Protein AF-A0A9E1MN06-F1 (afdb_monomer)

Sequence (114 aa):
MPFDDEDLKDGFPAILNQILAEALGYENQFRRLEKMPLLKIEEIPLYESADDDSEIPFHEILCRAALPLGVKAGLLEENVNKGAEAALAYNKYVTALAEITPAVFEELSAGGAE

Mean predicted aligned error: 9.26 Å

Foldseek 3Di:
DPPPVVVLFQCLLVQLLVVLQVLLVLQQLVCVVVVHDRDDSVNADRDRGPPDPDDGPGDPQLVPQQSVLSSVLSSQCVVPVRPVVSVVSVVSNVVSSVVPRDPPPPPPPPPDDD

pLDDT: mean 77.51, std 13.47, range [41.09, 89.75]

Secondary structure (DSSP, 8-state):
----HHHHHHHHHHHHHHHHHHHHHHHHHHHHHTTPPPPPGGGS----STT--PPP-S-HHIIIIIHHHHHHHHHHHSSTT-HHHHHHHHHHHHHHHHHHS-------------

Solvent-accessible surface area (backbone atoms only — not comparable to full-atom values): 6760 Å² total; per-residue (Å²): 127,84,80,51,72,63,61,58,47,66,48,41,17,61,40,44,46,50,48,51,62,66,44,40,67,48,45,35,33,50,25,56,76,71,72,44,83,70,75,51,76,88,73,52,83,80,50,88,43,76,84,60,83,73,81,73,96,58,54,67,66,50,60,67,64,17,47,60,31,36,41,51,11,49,65,27,49,77,35,85,90,32,52,71,58,12,52,53,30,36,52,48,16,55,47,40,44,61,70,71,37,61,87,68,72,76,76,71,75,78,84,72,87,129

Structure (mmCIF, N/CA/C/O backbone):
data_AF-A0A9E1MN06-F1
#
_entry.id   AF-A0A9E1MN06-F1
#
loop_
_atom_site.group_PDB
_atom_site.id
_atom_site.type_symbol
_atom_site.label_atom_id
_atom_site.label_alt_id
_atom_site.label_comp_id
_atom_site.label_asym_id
_atom_site.label_entity_id
_atom_site.label_seq_id
_atom_site.pdbx_PDB_ins_code
_atom_site.Cartn_x
_atom_site.Cartn_y
_atom_site.Cartn_z
_atom_site.occupancy
_atom_site.B_iso_or_equiv
_atom_site.auth_seq_id
_atom_site.auth_comp_id
_atom_site.auth_asym_id
_atom_site.auth_atom_id
_atom_site.pdbx_PDB_model_num
ATOM 1 N N . MET A 1 1 ? 13.355 -4.044 -28.660 1.00 43.06 1 MET A N 1
ATOM 2 C CA . MET A 1 1 ? 13.537 -5.211 -27.778 1.00 43.06 1 MET A CA 1
ATOM 3 C C . MET A 1 1 ? 12.172 -5.521 -27.201 1.00 43.06 1 MET A C 1
ATOM 5 O O . MET A 1 1 ? 11.515 -4.554 -26.817 1.00 43.06 1 MET A O 1
ATOM 9 N N . PRO A 1 2 ? 11.693 -6.774 -27.235 1.00 45.53 2 PRO A N 1
ATOM 10 C CA . PRO A 1 2 ? 10.566 -7.133 -26.389 1.00 45.53 2 PRO A CA 1
ATOM 11 C C . PRO A 1 2 ? 11.070 -6.961 -24.953 1.00 45.53 2 PRO A C 1
ATOM 13 O O . PRO A 1 2 ? 12.080 -7.549 -24.588 1.00 45.53 2 PRO A O 1
ATOM 16 N N . PHE A 1 3 ? 10.482 -6.030 -24.210 1.00 45.78 3 PHE A N 1
ATOM 17 C CA . PHE A 1 3 ? 10.590 -6.070 -22.757 1.00 45.78 3 PHE A CA 1
ATOM 18 C C . PHE A 1 3 ? 9.796 -7.313 -22.389 1.00 45.78 3 PHE A C 1
ATOM 20 O O . PHE A 1 3 ? 8.584 -7.332 -22.607 1.00 45.78 3 PHE A O 1
ATOM 27 N N . ASP A 1 4 ? 10.513 -8.383 -22.072 1.00 52.94 4 ASP A N 1
ATOM 28 C CA . ASP A 1 4 ? 9.920 -9.689 -21.859 1.00 52.94 4 ASP A CA 1
ATOM 29 C C . ASP A 1 4 ? 9.014 -9.585 -20.629 1.00 52.94 4 ASP A C 1
ATOM 31 O O . ASP A 1 4 ? 9.397 -9.000 -19.615 1.00 52.94 4 ASP A O 1
ATOM 35 N N . ASP A 1 5 ? 7.787 -10.095 -20.727 1.00 55.47 5 ASP A N 1
ATOM 36 C CA . ASP A 1 5 ? 6.844 -10.160 -19.604 1.00 55.47 5 ASP A CA 1
ATOM 37 C C . ASP A 1 5 ? 7.472 -10.843 -18.365 1.00 55.47 5 ASP A C 1
ATOM 39 O O . ASP A 1 5 ? 6.977 -10.661 -17.255 1.00 55.47 5 ASP A O 1
ATOM 43 N N . GLU A 1 6 ? 8.562 -11.605 -18.534 1.00 55.06 6 GLU A N 1
ATOM 44 C CA . GLU A 1 6 ? 9.383 -12.163 -17.453 1.00 55.06 6 GLU A CA 1
ATOM 45 C C . GLU A 1 6 ? 10.076 -11.100 -16.579 1.00 55.06 6 GLU A C 1
ATOM 47 O O . GLU A 1 6 ? 9.980 -11.203 -15.360 1.00 55.06 6 GLU A O 1
ATOM 52 N N . ASP A 1 7 ? 10.674 -10.040 -17.140 1.00 59.59 7 ASP A N 1
ATOM 53 C CA . ASP A 1 7 ? 11.307 -8.971 -16.337 1.00 59.59 7 ASP A CA 1
ATOM 54 C C . ASP A 1 7 ? 10.262 -8.207 -15.499 1.00 59.59 7 ASP A C 1
ATOM 56 O O . ASP A 1 7 ? 10.496 -7.853 -14.345 1.00 59.59 7 ASP A O 1
ATOM 60 N N . LEU A 1 8 ? 9.061 -8.007 -16.057 1.00 59.91 8 LEU A N 1
ATOM 61 C CA . LEU A 1 8 ? 7.936 -7.373 -15.356 1.00 59.91 8 LEU A CA 1
ATOM 62 C C . LEU A 1 8 ? 7.432 -8.222 -14.180 1.00 59.91 8 LEU A C 1
ATOM 64 O O . LEU A 1 8 ? 6.972 -7.674 -13.178 1.00 59.91 8 LEU A O 1
ATOM 68 N N . LYS A 1 9 ? 7.498 -9.552 -14.300 1.00 62.81 9 LYS A N 1
ATOM 69 C CA . LYS A 1 9 ? 7.121 -10.484 -13.229 1.00 62.81 9 LYS A CA 1
ATOM 70 C C . LYS A 1 9 ? 8.185 -10.585 -12.143 1.00 62.81 9 LYS A C 1
ATOM 72 O O . LYS A 1 9 ? 7.813 -10.828 -11.001 1.00 62.81 9 LYS A O 1
ATOM 77 N N . ASP A 1 10 ? 9.454 -10.371 -12.479 1.00 67.12 10 ASP A N 1
ATOM 78 C CA . ASP A 1 10 ? 10.562 -10.367 -11.516 1.00 67.12 10 ASP A CA 1
ATOM 79 C C . ASP A 1 10 ? 10.582 -9.066 -10.685 1.00 67.12 10 ASP A C 1
ATOM 81 O O . ASP A 1 10 ? 10.812 -9.092 -9.477 1.00 67.12 10 ASP A O 1
ATOM 85 N N . GLY A 1 11 ? 10.237 -7.924 -11.300 1.00 71.06 11 GLY A N 1
ATOM 86 C CA . GLY A 1 11 ? 10.126 -6.625 -10.617 1.00 71.06 11 GLY A CA 1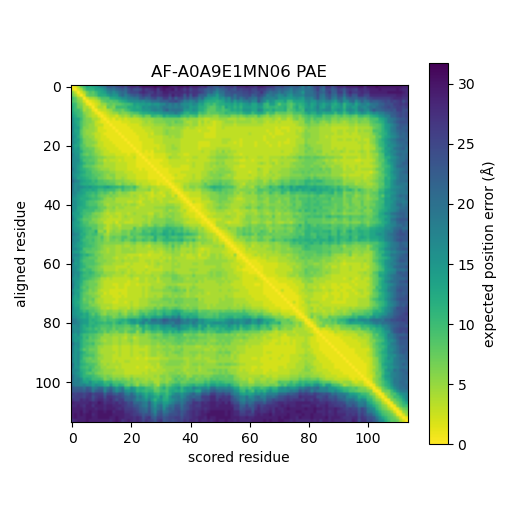
ATOM 87 C C . GLY A 1 11 ? 8.830 -6.426 -9.816 1.00 71.06 11 GLY A C 1
ATOM 88 O O . GLY A 1 11 ? 8.806 -5.684 -8.828 1.00 71.06 11 GLY A O 1
ATOM 89 N N . PHE A 1 12 ? 7.741 -7.109 -10.190 1.00 81.81 12 PHE A N 1
ATOM 90 C CA . PHE A 1 12 ? 6.427 -6.960 -9.552 1.00 81.81 12 PHE A CA 1
ATOM 91 C C . PHE A 1 12 ? 6.423 -7.186 -8.026 1.00 81.81 12 PHE A C 1
ATOM 93 O O . PHE A 1 12 ? 5.859 -6.339 -7.3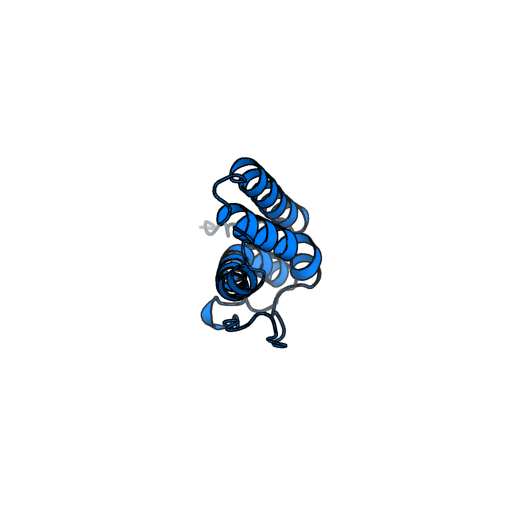30 1.00 81.81 12 PHE A O 1
ATOM 100 N N . PRO A 1 13 ? 7.028 -8.252 -7.464 1.00 85.38 13 PRO A N 1
ATOM 101 C CA . PRO A 1 13 ? 6.997 -8.505 -6.025 1.00 85.38 13 PRO A CA 1
ATOM 102 C C . PRO A 1 13 ? 7.724 -7.407 -5.243 1.00 85.38 13 PRO A C 1
ATOM 104 O O . PRO A 1 13 ? 7.234 -6.947 -4.212 1.00 85.38 13 PRO A O 1
ATOM 107 N N . ALA A 1 14 ? 8.852 -6.911 -5.761 1.00 85.31 14 ALA A N 1
ATOM 108 C CA . ALA A 1 14 ? 9.582 -5.798 -5.158 1.00 85.31 14 ALA A CA 1
ATOM 109 C C . ALA A 1 14 ? 8.740 -4.511 -5.143 1.00 85.31 14 ALA A C 1
ATOM 111 O O . ALA A 1 14 ? 8.632 -3.854 -4.104 1.00 85.31 14 ALA A O 1
ATOM 112 N N . ILE A 1 15 ? 8.083 -4.197 -6.266 1.00 86.56 15 ILE A N 1
ATOM 113 C CA . ILE A 1 15 ? 7.168 -3.056 -6.376 1.00 86.56 15 ILE A CA 1
ATOM 114 C C . ILE A 1 15 ? 5.989 -3.226 -5.411 1.00 86.56 15 ILE A C 1
ATOM 116 O O . ILE A 1 15 ? 5.659 -2.296 -4.680 1.00 86.56 15 ILE A O 1
ATOM 120 N N . LEU A 1 16 ? 5.364 -4.405 -5.360 1.00 86.75 16 LEU A N 1
ATOM 121 C CA . LEU A 1 16 ? 4.239 -4.683 -4.467 1.00 86.75 16 LEU A CA 1
ATOM 122 C C . LEU A 1 16 ? 4.634 -4.486 -2.999 1.00 86.75 16 LEU A C 1
ATOM 124 O O . LEU A 1 16 ? 3.938 -3.771 -2.283 1.00 86.75 16 LEU A O 1
ATOM 128 N N . ASN A 1 17 ? 5.765 -5.049 -2.566 1.00 88.62 17 ASN A N 1
ATOM 129 C CA . ASN A 1 17 ? 6.270 -4.892 -1.200 1.00 88.62 17 ASN A CA 1
ATOM 130 C C . ASN A 1 17 ? 6.523 -3.419 -0.846 1.00 88.62 17 ASN A C 1
ATOM 132 O O . ASN A 1 17 ? 6.176 -2.976 0.251 1.00 88.62 17 ASN A O 1
ATOM 136 N N . GLN A 1 18 ? 7.073 -2.638 -1.780 1.00 87.88 18 GLN A N 1
ATOM 137 C CA . GLN A 1 18 ? 7.270 -1.203 -1.587 1.00 87.88 18 GLN A CA 1
ATOM 138 C C . GLN A 1 18 ? 5.930 -0.463 -1.446 1.00 87.88 18 GLN A C 1
ATOM 140 O O . GLN A 1 18 ? 5.734 0.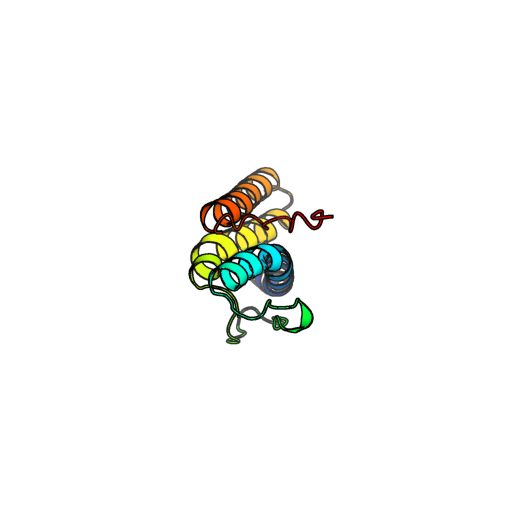287 -0.489 1.00 87.88 18 GLN A O 1
ATOM 145 N N . ILE A 1 19 ? 4.983 -0.712 -2.353 1.00 88.12 19 ILE A N 1
ATOM 146 C CA . ILE A 1 19 ? 3.662 -0.073 -2.338 1.00 88.12 19 ILE A CA 1
ATOM 147 C C . ILE A 1 19 ? 2.883 -0.448 -1.069 1.00 88.12 19 ILE A C 1
ATOM 149 O O . ILE A 1 19 ? 2.235 0.416 -0.482 1.00 88.12 19 ILE A O 1
ATOM 153 N N . LEU A 1 20 ? 2.979 -1.694 -0.593 1.00 87.81 20 LEU A N 1
ATOM 154 C CA . LEU A 1 20 ? 2.385 -2.123 0.678 1.00 87.81 20 LEU A CA 1
ATOM 155 C C . LEU A 1 20 ? 2.999 -1.379 1.871 1.00 87.81 20 LEU A C 1
ATOM 157 O O . LEU A 1 20 ? 2.267 -0.909 2.743 1.00 87.81 20 LEU A O 1
ATOM 161 N N . ALA A 1 21 ? 4.323 -1.210 1.897 1.00 88.06 21 ALA A N 1
ATOM 162 C CA . ALA A 1 21 ? 4.995 -0.432 2.935 1.00 88.06 21 ALA A CA 1
ATOM 163 C C . ALA A 1 21 ? 4.562 1.048 2.927 1.00 88.06 21 ALA A C 1
ATOM 165 O O . ALA A 1 21 ? 4.337 1.627 3.990 1.00 88.06 21 ALA A O 1
ATOM 166 N N . GLU A 1 22 ? 4.383 1.651 1.747 1.00 87.38 22 GLU A N 1
ATOM 167 C CA . GL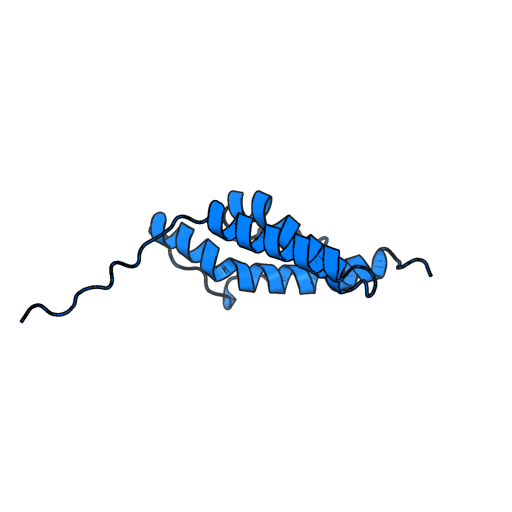U A 1 22 ? 3.868 3.021 1.597 1.00 87.38 22 GLU A CA 1
ATOM 168 C C . GLU A 1 22 ? 2.392 3.137 2.025 1.00 87.38 22 GLU A C 1
ATOM 170 O O . GLU A 1 22 ? 2.005 4.079 2.723 1.00 87.38 22 GLU A O 1
ATOM 175 N N . ALA A 1 23 ? 1.560 2.160 1.651 1.00 86.88 23 ALA A N 1
ATOM 176 C CA . ALA A 1 23 ? 0.136 2.124 1.973 1.00 86.88 23 ALA A CA 1
ATOM 177 C C . ALA A 1 23 ? -0.143 1.821 3.457 1.00 86.88 23 ALA A C 1
ATOM 179 O O . ALA A 1 23 ? -1.246 2.091 3.936 1.00 86.88 23 ALA A O 1
ATOM 180 N N . LEU A 1 24 ? 0.832 1.294 4.208 1.00 88.62 24 LEU A N 1
ATOM 181 C CA . LEU A 1 24 ? 0.678 0.917 5.619 1.00 88.62 24 LEU A CA 1
ATOM 182 C C . LEU A 1 24 ? 0.161 2.071 6.488 1.00 88.62 24 LEU A C 1
ATOM 184 O O . LEU A 1 24 ? -0.667 1.872 7.378 1.00 88.62 24 LEU A O 1
ATOM 188 N N . GLY A 1 25 ? 0.631 3.294 6.228 1.00 84.19 25 GLY A N 1
ATOM 189 C CA . GLY A 1 25 ? 0.169 4.483 6.946 1.00 84.19 25 GLY A CA 1
ATOM 190 C C . GLY A 1 25 ? -1.324 4.761 6.745 1.00 84.19 25 GLY A C 1
ATOM 191 O O . GLY A 1 25 ?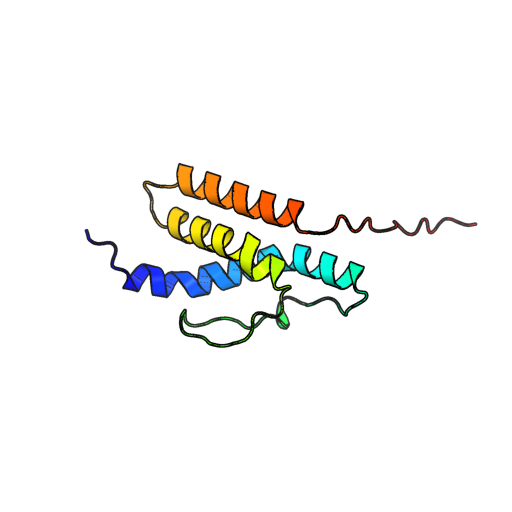 -1.991 5.241 7.660 1.00 84.19 25 GLY A O 1
ATOM 192 N N . TYR A 1 26 ? -1.860 4.421 5.573 1.00 86.06 26 TYR A N 1
ATOM 193 C CA . TYR A 1 26 ? -3.272 4.572 5.231 1.00 86.06 26 TYR A CA 1
ATOM 194 C C . TYR A 1 26 ? -4.111 3.423 5.801 1.00 86.06 26 TYR A C 1
ATOM 196 O O . TYR A 1 26 ? -5.135 3.673 6.430 1.00 86.06 26 TYR A O 1
ATOM 204 N N . GLU A 1 27 ? -3.639 2.178 5.706 1.00 86.44 27 GLU A N 1
ATOM 205 C CA . GLU A 1 27 ? -4.273 1.018 6.357 1.00 86.44 27 GLU A CA 1
ATOM 206 C C . GLU A 1 27 ? -4.418 1.224 7.869 1.00 86.44 27 GLU A C 1
ATOM 208 O O . GLU A 1 27 ? -5.469 0.976 8.461 1.00 86.44 27 GLU A O 1
ATOM 213 N N . ASN A 1 28 ? -3.385 1.774 8.506 1.00 87.81 28 ASN A N 1
ATOM 214 C CA . ASN A 1 28 ? -3.430 2.085 9.926 1.00 87.81 28 ASN A CA 1
ATOM 215 C C . ASN A 1 28 ? -4.471 3.158 10.278 1.00 87.81 28 ASN A C 1
ATOM 217 O O . ASN A 1 28 ? -4.971 3.149 11.400 1.00 87.81 28 ASN A O 1
ATOM 221 N N . GLN A 1 29 ? -4.859 4.040 9.353 1.00 84.25 29 GLN A N 1
ATOM 222 C CA . GLN A 1 29 ? -5.977 4.965 9.579 1.00 84.25 29 GLN A CA 1
ATOM 223 C C . GLN A 1 29 ? -7.325 4.234 9.579 1.00 84.25 29 GLN A C 1
ATOM 225 O O . GLN A 1 29 ? -8.140 4.492 10.464 1.00 84.25 29 GLN A O 1
ATOM 230 N N . PHE A 1 30 ? -7.543 3.269 8.680 1.00 84.19 30 PHE A N 1
ATOM 231 C CA . PHE A 1 30 ? -8.734 2.410 8.734 1.00 84.19 30 PHE A CA 1
ATOM 232 C C . PHE A 1 30 ? -8.798 1.632 10.048 1.00 84.19 30 PHE A C 1
ATOM 234 O O . PHE A 1 30 ? -9.790 1.710 10.771 1.00 84.19 30 PHE A O 1
ATOM 241 N N . ARG A 1 31 ? -7.691 0.987 10.432 1.00 85.25 31 ARG A N 1
ATOM 242 C CA . ARG A 1 31 ? -7.602 0.243 11.696 1.00 85.25 31 ARG A CA 1
ATOM 243 C C . ARG A 1 31 ? -7.837 1.132 12.916 1.00 85.25 31 ARG A C 1
ATOM 245 O O . ARG A 1 31 ? -8.517 0.706 13.845 1.00 85.25 31 ARG A O 1
ATOM 252 N N . ARG A 1 32 ? -7.354 2.383 12.913 1.00 84.44 32 ARG A N 1
ATOM 253 C CA . ARG A 1 32 ? -7.667 3.373 13.965 1.00 84.44 32 ARG A CA 1
ATOM 254 C C . ARG A 1 32 ? -9.164 3.657 14.043 1.00 84.44 32 ARG A C 1
ATOM 256 O O . ARG A 1 32 ? -9.713 3.663 15.144 1.00 84.44 32 ARG A O 1
ATOM 263 N N . LEU A 1 33 ? -9.817 3.872 12.901 1.00 82.25 33 LEU A N 1
ATOM 264 C CA . LEU A 1 33 ? -11.256 4.135 12.840 1.00 82.25 33 LEU A CA 1
ATOM 265 C C . LEU A 1 33 ? -12.071 2.943 13.362 1.00 82.25 33 LEU A C 1
ATOM 267 O O . LEU A 1 33 ? -13.027 3.124 14.115 1.00 82.25 33 LEU A O 1
ATOM 271 N N . GLU A 1 34 ? -11.648 1.727 13.029 1.00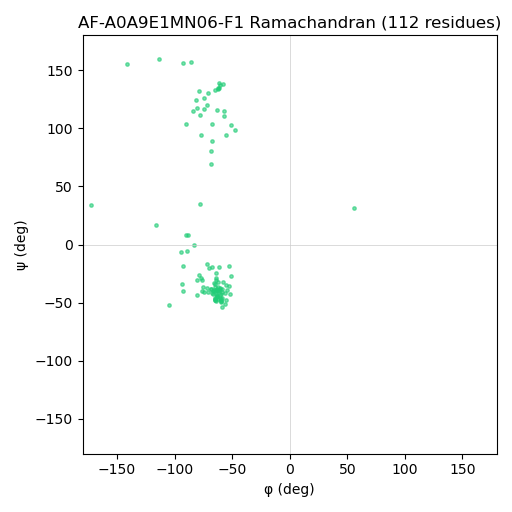 83.94 34 GLU A N 1
ATOM 272 C CA . GLU A 1 34 ? -12.280 0.482 13.471 1.00 83.94 34 GLU A CA 1
ATOM 273 C C . GLU A 1 34 ? -11.843 0.016 14.871 1.00 83.94 34 GLU A C 1
ATOM 275 O O . GLU A 1 34 ? -12.328 -1.003 15.365 1.00 83.94 34 GLU A O 1
ATOM 280 N N . LYS A 1 35 ? -10.951 0.761 15.542 1.00 81.56 35 LYS A N 1
ATOM 281 C CA . LYS A 1 35 ? -10.350 0.407 16.844 1.00 81.56 35 LYS A CA 1
ATOM 282 C C . LYS A 1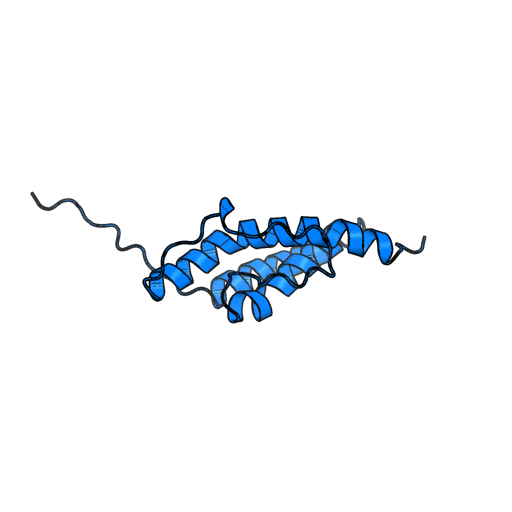 35 ? -9.640 -0.955 16.841 1.00 81.56 35 LYS A C 1
ATOM 284 O O . LYS A 1 35 ? -9.593 -1.644 17.861 1.00 81.56 35 LYS A O 1
ATOM 289 N N . MET A 1 36 ? -9.076 -1.332 15.700 1.00 81.94 36 MET A N 1
ATOM 290 C CA . MET A 1 36 ? -8.239 -2.513 15.528 1.00 81.94 36 MET A CA 1
ATOM 291 C C . MET A 1 36 ? -6.772 -2.218 15.878 1.00 81.94 36 MET A C 1
ATOM 293 O O . MET A 1 36 ? -6.334 -1.063 15.825 1.00 81.94 36 MET A O 1
ATOM 297 N N . PRO A 1 37 ? -5.979 -3.247 16.234 1.00 82.81 37 PRO A N 1
ATOM 298 C CA . PRO A 1 37 ? -4.542 -3.085 16.422 1.00 82.81 37 PRO A CA 1
ATOM 299 C C . PRO A 1 37 ? -3.870 -2.624 15.123 1.00 82.81 37 PRO A C 1
ATOM 301 O O . PRO A 1 37 ? -4.143 -3.156 14.042 1.00 82.81 37 PRO A O 1
ATOM 304 N N . LEU A 1 38 ? -2.981 -1.634 15.250 1.00 86.25 38 LEU A N 1
ATOM 305 C CA . LEU A 1 38 ? -2.186 -1.116 14.137 1.00 86.25 38 LEU A CA 1
ATOM 306 C C . LEU A 1 38 ? -1.285 -2.218 13.594 1.00 86.25 38 LEU A C 1
ATOM 308 O O . LEU A 1 38 ? -0.620 -2.904 14.369 1.00 86.25 38 LEU A O 1
ATOM 312 N N . LEU A 1 39 ? -1.251 -2.336 12.273 1.00 87.19 39 LEU A N 1
ATOM 313 C CA . LEU A 1 39 ? -0.354 -3.240 11.582 1.00 87.19 39 LEU A CA 1
ATOM 314 C C . LEU A 1 39 ? 1.040 -2.613 11.531 1.00 87.19 39 LEU A C 1
ATOM 316 O O . LEU A 1 39 ? 1.199 -1.434 11.184 1.00 87.19 39 LEU A O 1
ATOM 320 N N . LYS A 1 40 ? 2.061 -3.391 11.879 1.00 85.62 40 LYS A N 1
ATOM 321 C CA . LYS A 1 40 ? 3.460 -3.001 11.674 1.00 85.62 40 LYS A CA 1
ATOM 322 C C . LYS A 1 40 ? 3.967 -3.516 10.337 1.00 85.62 40 LYS A C 1
ATOM 324 O O . LYS A 1 40 ? 3.491 -4.525 9.834 1.00 85.62 40 LYS A O 1
ATOM 329 N N . ILE A 1 41 ? 4.998 -2.864 9.803 1.00 79.81 41 ILE A N 1
ATOM 330 C CA . ILE A 1 41 ? 5.653 -3.305 8.564 1.00 79.81 41 ILE A CA 1
ATOM 331 C C . ILE A 1 41 ? 6.195 -4.738 8.673 1.00 79.81 41 ILE A C 1
ATOM 333 O O . ILE A 1 41 ? 6.149 -5.483 7.709 1.00 79.81 41 ILE A O 1
ATOM 337 N N . GLU A 1 42 ? 6.631 -5.139 9.870 1.00 83.00 42 GLU A N 1
ATOM 338 C CA . GLU A 1 42 ? 7.130 -6.487 10.180 1.00 83.00 42 GLU A CA 1
ATOM 339 C C . GLU A 1 42 ? 6.037 -7.569 10.111 1.00 83.00 42 GLU A C 1
ATOM 341 O O . GLU A 1 42 ? 6.351 -8.752 10.027 1.00 83.00 42 GLU A O 1
ATOM 346 N N . GLU A 1 43 ? 4.762 -7.174 10.177 1.00 82.69 43 GLU A N 1
ATOM 347 C CA . GLU A 1 43 ? 3.604 -8.071 10.090 1.00 82.69 43 GLU A CA 1
ATOM 348 C C . GLU A 1 43 ? 3.055 -8.175 8.659 1.00 82.69 43 GLU A C 1
ATOM 350 O O . GLU A 1 43 ? 2.150 -8.969 8.406 1.00 82.69 43 GLU A O 1
ATOM 355 N N . ILE A 1 44 ? 3.583 -7.379 7.722 1.00 84.44 44 ILE A N 1
ATOM 356 C CA . ILE A 1 44 ? 3.236 -7.476 6.306 1.00 84.44 44 ILE A CA 1
ATOM 357 C C . ILE A 1 44 ? 4.068 -8.615 5.702 1.00 84.44 44 ILE A C 1
ATOM 359 O O . ILE A 1 44 ? 5.298 -8.574 5.800 1.00 84.44 44 ILE A O 1
ATOM 363 N N . PRO A 1 45 ? 3.440 -9.624 5.075 1.00 82.00 45 PRO A N 1
ATOM 364 C CA . PRO A 1 45 ? 4.182 -10.663 4.374 1.00 82.00 45 PRO A CA 1
ATOM 365 C C . PRO A 1 45 ? 5.007 -10.052 3.236 1.00 82.00 45 PRO A C 1
ATOM 367 O O . PRO A 1 45 ? 4.543 -9.158 2.526 1.00 82.00 45 PRO A O 1
ATOM 370 N N . LEU A 1 46 ? 6.237 -10.541 3.080 1.00 83.88 46 LEU A N 1
ATOM 371 C CA . LEU A 1 46 ? 7.085 -10.217 1.939 1.00 83.88 46 LEU A CA 1
ATOM 372 C C . LEU A 1 46 ? 6.722 -11.155 0.796 1.00 83.88 46 LEU A C 1
ATOM 374 O O . LEU A 1 46 ? 6.928 -12.361 0.897 1.00 83.88 46 LEU A O 1
ATOM 378 N N . TYR A 1 47 ? 6.195 -10.592 -0.281 1.00 84.12 47 TYR A N 1
ATOM 379 C CA . TYR A 1 47 ? 5.846 -11.345 -1.477 1.00 84.12 47 TYR A CA 1
ATOM 380 C C . TYR A 1 47 ? 7.115 -11.575 -2.296 1.00 84.12 47 TYR A C 1
ATOM 382 O O . TYR A 1 47 ? 7.748 -10.611 -2.729 1.00 84.12 47 TYR A O 1
ATOM 390 N N . GLU A 1 48 ? 7.505 -12.837 -2.480 1.00 79.94 48 GLU A N 1
ATOM 391 C CA . GLU A 1 48 ? 8.695 -13.215 -3.261 1.00 79.94 48 GLU A CA 1
ATOM 392 C C . GLU A 1 48 ? 8.359 -13.506 -4.733 1.00 79.94 48 GLU A C 1
ATOM 394 O O . GLU A 1 48 ? 9.244 -13.482 -5.584 1.00 79.94 48 GLU A O 1
ATOM 399 N N . SER A 1 49 ? 7.083 -13.757 -5.050 1.00 77.62 49 SER A N 1
ATOM 400 C CA . SER A 1 49 ? 6.599 -14.053 -6.402 1.00 77.62 49 SER A CA 1
ATOM 401 C C . SER A 1 49 ? 5.242 -13.400 -6.673 1.00 77.62 49 SER A C 1
ATOM 403 O O . SER A 1 49 ? 4.469 -13.135 -5.755 1.00 77.62 49 SER A O 1
ATOM 405 N N . ALA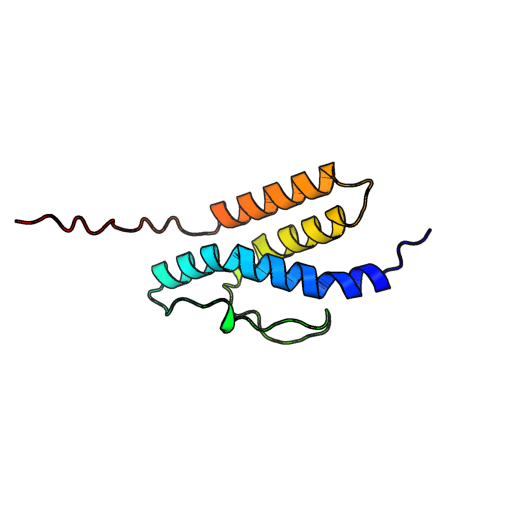 A 1 50 ? 4.933 -13.162 -7.949 1.00 72.12 50 ALA A N 1
ATOM 406 C CA . ALA A 1 50 ? 3.619 -12.693 -8.390 1.00 72.12 50 ALA A CA 1
ATOM 407 C C . ALA A 1 50 ? 2.518 -13.767 -8.258 1.00 72.12 50 ALA A C 1
ATOM 409 O O . ALA A 1 50 ? 1.338 -13.425 -8.234 1.00 72.12 50 ALA A O 1
ATOM 410 N N . ASP A 1 51 ? 2.903 -15.045 -8.174 1.00 73.00 51 ASP A N 1
ATOM 411 C CA . ASP A 1 51 ? 1.999 -16.190 -7.976 1.00 73.00 51 ASP A CA 1
ATOM 412 C C . ASP A 1 51 ? 1.769 -16.522 -6.488 1.00 73.00 51 ASP A C 1
ATOM 414 O O . ASP A 1 51 ? 1.214 -17.571 -6.159 1.00 73.00 51 ASP A O 1
ATOM 418 N N . ASP A 1 52 ? 2.245 -15.670 -5.579 1.00 76.81 52 ASP A N 1
ATOM 419 C CA . ASP A 1 52 ? 2.083 -15.873 -4.145 1.00 76.81 52 ASP A CA 1
ATOM 420 C C . ASP A 1 52 ? 0.619 -15.629 -3.730 1.00 76.81 52 ASP A C 1
ATOM 422 O O . ASP A 1 52 ? 0.066 -14.548 -3.938 1.00 76.81 52 ASP A O 1
ATOM 426 N N . ASP A 1 53 ? -0.013 -16.663 -3.169 1.00 75.56 53 ASP A N 1
ATOM 427 C CA . ASP A 1 53 ? -1.428 -16.668 -2.760 1.00 75.56 53 ASP A CA 1
ATOM 428 C C . ASP A 1 53 ? -1.621 -16.156 -1.318 1.00 75.56 53 ASP A C 1
ATOM 430 O O . ASP A 1 53 ? -2.707 -16.266 -0.748 1.00 75.56 53 ASP A O 1
ATOM 434 N N . SER A 1 54 ? -0.568 -15.620 -0.688 1.00 81.00 54 SER A N 1
ATOM 435 C CA . SER A 1 54 ? -0.659 -15.063 0.662 1.00 81.00 54 SER A CA 1
ATOM 436 C C . SER A 1 54 ? -1.654 -13.904 0.720 1.00 81.00 54 SER A C 1
ATOM 438 O O . SER A 1 54 ? -1.698 -13.029 -0.146 1.00 81.00 54 SER A O 1
ATOM 440 N N . GLU A 1 55 ? -2.463 -13.876 1.777 1.00 82.44 55 GLU A N 1
ATOM 441 C CA . GLU A 1 55 ? -3.461 -12.827 1.956 1.00 82.44 55 GLU A CA 1
ATOM 442 C C . GLU A 1 55 ? -2.800 -11.486 2.295 1.00 82.44 55 GLU A C 1
ATOM 444 O O . GLU A 1 55 ? -2.004 -11.375 3.232 1.00 82.44 55 GLU A O 1
ATOM 449 N N . ILE A 1 56 ? -3.191 -10.432 1.574 1.00 84.50 56 ILE A N 1
ATOM 450 C CA . ILE A 1 56 ? -2.770 -9.064 1.879 1.00 84.50 56 ILE A CA 1
ATOM 451 C C . ILE A 1 56 ? -3.546 -8.589 3.121 1.00 84.50 56 ILE A C 1
ATOM 453 O O . ILE A 1 56 ? -4.766 -8.438 3.037 1.00 84.50 56 ILE A O 1
ATOM 457 N N . PRO A 1 57 ? -2.882 -8.285 4.259 1.00 83.31 57 PRO A N 1
ATOM 458 C CA . PRO A 1 57 ? -3.537 -7.935 5.529 1.00 83.31 57 PRO A CA 1
ATOM 459 C C . PRO A 1 57 ? -4.070 -6.486 5.571 1.00 83.31 57 PRO A C 1
ATOM 461 O O . PRO A 1 57 ? -4.026 -5.823 6.613 1.00 83.31 57 PRO A O 1
ATOM 464 N N . PHE A 1 58 ? -4.539 -5.987 4.428 1.00 85.50 58 PHE A N 1
ATOM 465 C CA . PHE A 1 58 ? -5.037 -4.633 4.210 1.00 85.50 58 PHE A CA 1
ATOM 466 C C . PHE A 1 58 ? -6.533 -4.669 3.906 1.00 85.50 58 PHE A C 1
ATOM 468 O O . PHE A 1 58 ? -7.083 -5.677 3.459 1.00 85.50 58 PHE A O 1
ATOM 475 N N . HIS A 1 59 ? -7.198 -3.539 4.102 1.00 87.62 59 HIS A N 1
ATOM 476 C CA . HIS A 1 59 ? -8.597 -3.376 3.756 1.00 87.62 59 HIS A CA 1
ATOM 477 C C . HIS A 1 59 ? -8.864 -3.651 2.273 1.00 87.62 59 HIS A C 1
ATOM 479 O O . HIS A 1 59 ? -8.158 -3.159 1.392 1.00 87.62 59 HIS A O 1
ATOM 485 N N . GLU A 1 60 ? -9.968 -4.348 1.981 1.00 85.44 60 GLU A N 1
ATOM 486 C CA . GLU A 1 60 ? -10.347 -4.711 0.607 1.00 85.44 60 GLU A CA 1
ATOM 487 C C . GLU A 1 60 ? -10.439 -3.482 -0.316 1.00 85.44 60 GLU A C 1
ATOM 489 O O . GLU A 1 60 ? -10.059 -3.545 -1.487 1.00 85.44 60 GLU A O 1
ATOM 494 N N . ILE A 1 61 ? -10.891 -2.339 0.216 1.00 85.25 61 ILE A N 1
ATOM 495 C CA . ILE A 1 61 ? -10.980 -1.091 -0.548 1.00 85.25 61 ILE A CA 1
ATOM 496 C C . ILE A 1 61 ? -9.599 -0.556 -0.943 1.00 85.25 61 ILE A C 1
ATOM 498 O O . ILE A 1 61 ? -9.421 -0.144 -2.087 1.00 85.25 61 ILE A O 1
ATOM 502 N N . LEU A 1 62 ? -8.606 -0.634 -0.051 1.00 85.00 62 LEU A N 1
ATOM 503 C CA . LEU A 1 62 ? -7.215 -0.281 -0.343 1.00 85.00 62 LEU A CA 1
ATOM 504 C C . LEU A 1 62 ? -6.635 -1.233 -1.393 1.00 85.00 62 LEU A C 1
ATOM 506 O O . LEU A 1 62 ? -6.080 -0.780 -2.399 1.00 85.00 62 LEU A O 1
ATOM 510 N N . CYS A 1 63 ? -6.855 -2.537 -1.206 1.00 85.50 63 CYS A N 1
ATOM 511 C CA . CYS A 1 63 ? -6.375 -3.581 -2.105 1.00 85.50 63 CYS A CA 1
ATOM 512 C C . CYS A 1 63 ? -6.944 -3.478 -3.521 1.00 85.50 63 CYS A C 1
ATOM 514 O O . CYS A 1 63 ? -6.234 -3.747 -4.486 1.00 85.50 63 CYS A O 1
ATOM 516 N N . ARG A 1 64 ? -8.214 -3.085 -3.673 1.00 85.00 64 ARG A N 1
ATOM 517 C CA . ARG A 1 64 ? -8.870 -3.010 -4.988 1.00 85.00 64 ARG A CA 1
ATOM 518 C C . ARG A 1 64 ? -8.791 -1.639 -5.647 1.00 85.00 64 ARG A C 1
ATOM 520 O O . ARG A 1 64 ? -8.728 -1.576 -6.872 1.00 85.00 64 ARG A O 1
ATOM 527 N N . ALA A 1 65 ? -8.823 -0.552 -4.877 1.00 84.12 65 ALA A N 1
ATOM 528 C CA . ALA A 1 65 ? -8.878 0.799 -5.435 1.00 84.12 65 ALA A CA 1
ATOM 529 C C . ALA A 1 65 ? -7.490 1.431 -5.606 1.00 84.12 65 ALA A C 1
ATOM 531 O O . ALA A 1 65 ? -7.253 2.098 -6.613 1.00 84.12 65 ALA A O 1
ATOM 532 N N . ALA A 1 66 ? -6.577 1.225 -4.650 1.00 86.75 66 ALA A N 1
ATOM 533 C CA . ALA A 1 66 ? -5.301 1.936 -4.605 1.00 86.75 66 ALA A CA 1
ATOM 534 C C . ALA A 1 66 ? -4.112 1.071 -5.044 1.00 86.75 66 ALA A C 1
ATOM 536 O O . ALA A 1 66 ? -3.388 1.477 -5.954 1.00 86.75 66 ALA A O 1
ATOM 537 N N . LEU A 1 67 ? -3.924 -0.125 -4.469 1.00 86.31 67 LEU A N 1
ATOM 538 C CA . LEU A 1 67 ? -2.749 -0.967 -4.765 1.00 86.31 67 LEU A CA 1
ATOM 539 C C . LEU A 1 67 ? -2.508 -1.206 -6.272 1.00 86.31 67 LEU A C 1
ATOM 541 O O . LEU A 1 67 ? -1.366 -1.043 -6.708 1.00 86.31 67 LEU A O 1
ATOM 545 N N . PRO A 1 68 ? -3.529 -1.475 -7.117 1.00 87.56 68 PRO A N 1
ATOM 546 C CA . PRO A 1 68 ? -3.314 -1.691 -8.549 1.00 87.56 68 PRO A CA 1
ATOM 547 C C . PRO A 1 68 ? -2.774 -0.450 -9.273 1.00 87.56 68 PRO A C 1
ATOM 549 O O . PRO A 1 68 ? -2.069 -0.569 -10.274 1.00 87.56 68 PRO A O 1
ATOM 552 N N . LEU A 1 69 ? -3.094 0.754 -8.781 1.00 87.94 69 LEU A N 1
ATOM 553 C CA . LEU A 1 69 ? -2.587 2.011 -9.334 1.00 87.94 69 LEU A CA 1
ATOM 554 C C . LEU A 1 69 ? -1.118 2.229 -8.963 1.00 87.94 69 LEU A C 1
ATOM 556 O O . LEU A 1 69 ? -0.346 2.661 -9.819 1.00 87.94 69 LEU A O 1
ATOM 560 N N . GLY A 1 70 ? -0.741 1.905 -7.722 1.00 86.69 70 GLY A N 1
ATOM 561 C CA . GLY A 1 70 ? 0.639 1.993 -7.240 1.00 86.69 70 GLY A CA 1
ATOM 562 C C . GLY A 1 70 ? 1.553 1.019 -7.978 1.00 86.69 70 GLY A C 1
ATOM 563 O O . GLY A 1 70 ? 2.568 1.425 -8.538 1.00 86.69 70 GLY A O 1
ATOM 564 N N . VAL A 1 71 ? 1.127 -0.242 -8.102 1.00 86.94 71 VAL A N 1
ATOM 565 C CA . VAL A 1 71 ? 1.849 -1.262 -8.878 1.00 86.94 71 VAL A CA 1
ATOM 566 C C . VAL A 1 71 ? 2.006 -0.837 -10.336 1.00 86.94 71 VAL A C 1
ATOM 568 O O . VAL A 1 71 ? 3.099 -0.894 -10.895 1.00 86.94 71 VAL A O 1
ATOM 571 N N . LYS A 1 72 ? 0.930 -0.338 -10.959 1.00 86.44 72 LYS A N 1
ATOM 572 C CA . LYS A 1 72 ? 0.995 0.184 -12.327 1.00 86.44 72 LYS A CA 1
ATOM 573 C C . LYS A 1 72 ? 2.002 1.330 -12.457 1.00 86.44 72 LYS A C 1
ATOM 575 O O . LYS A 1 72 ? 2.667 1.415 -13.483 1.00 86.44 72 LYS A O 1
ATOM 580 N N . ALA A 1 73 ? 2.098 2.214 -11.466 1.00 86.31 73 ALA A N 1
ATOM 581 C CA . ALA A 1 73 ? 3.065 3.304 -11.481 1.00 86.31 73 ALA A CA 1
ATOM 582 C C . ALA A 1 73 ? 4.510 2.787 -11.434 1.00 86.31 73 ALA A C 1
ATOM 584 O O . ALA A 1 73 ? 5.306 3.214 -12.266 1.00 86.31 73 ALA A O 1
ATOM 585 N N . GLY A 1 74 ? 4.810 1.826 -10.552 1.00 84.88 74 GLY A N 1
ATOM 586 C CA . GLY A 1 74 ? 6.134 1.199 -10.467 1.00 84.88 74 GLY A CA 1
ATOM 587 C C . GLY A 1 74 ? 6.545 0.510 -11.771 1.00 84.88 74 GLY A C 1
ATOM 588 O O . GLY A 1 74 ? 7.611 0.791 -12.307 1.00 84.88 74 GLY A O 1
ATOM 589 N N . LEU A 1 75 ? 5.647 -0.280 -12.373 1.00 83.00 75 LEU A N 1
ATOM 590 C CA . LEU A 1 75 ? 5.918 -0.949 -13.657 1.00 83.00 75 LEU A CA 1
ATOM 591 C C . LEU A 1 75 ? 6.129 0.044 -14.816 1.00 83.00 75 LEU A C 1
ATOM 593 O O . LEU A 1 75 ? 6.839 -0.239 -15.781 1.00 83.00 75 LEU A O 1
ATOM 597 N N . LEU A 1 76 ? 5.480 1.212 -14.766 1.00 82.44 76 LEU A N 1
ATOM 598 C CA . LEU A 1 76 ? 5.680 2.274 -15.754 1.00 82.44 76 LEU A CA 1
ATOM 599 C C . LEU A 1 76 ? 6.991 3.034 -15.528 1.00 82.44 76 LEU A C 1
ATOM 601 O O . LEU A 1 76 ? 7.558 3.522 -16.503 1.00 82.44 76 LEU A O 1
ATOM 605 N N . GLU A 1 77 ? 7.455 3.145 -14.282 1.00 80.19 77 GLU A N 1
ATOM 606 C CA . GLU A 1 77 ? 8.702 3.826 -13.920 1.00 80.19 77 GLU A CA 1
ATOM 607 C C . GLU A 1 77 ? 9.934 3.067 -14.421 1.00 80.19 77 GLU A C 1
ATOM 609 O O . GLU A 1 77 ? 10.856 3.684 -14.956 1.00 80.19 77 GLU A O 1
ATOM 614 N N . GLU A 1 78 ? 9.906 1.732 -14.375 1.00 74.31 78 GLU A N 1
ATOM 615 C CA . GLU A 1 78 ? 10.957 0.893 -14.971 1.00 74.31 78 GLU A CA 1
ATOM 616 C C . GLU A 1 78 ? 11.079 1.087 -16.494 1.00 74.31 78 GLU A C 1
ATOM 618 O O . GLU A 1 78 ? 12.118 0.819 -17.105 1.00 74.31 78 GLU A O 1
ATOM 623 N N . ASN A 1 79 ? 10.039 1.626 -17.138 1.00 74.50 79 ASN A N 1
ATOM 624 C CA . ASN A 1 79 ? 10.073 1.963 -18.550 1.00 74.50 79 ASN A CA 1
ATOM 625 C C . ASN A 1 79 ? 10.558 3.408 -18.765 1.00 74.50 79 ASN A C 1
ATOM 627 O O . ASN A 1 79 ? 9.796 4.368 -18.657 1.00 74.50 79 ASN A O 1
ATOM 631 N N . VAL A 1 80 ? 11.818 3.564 -19.185 1.00 63.91 80 VAL A N 1
ATOM 632 C CA . VAL A 1 80 ? 12.507 4.862 -19.384 1.00 63.91 80 VAL A CA 1
ATOM 633 C C . VAL A 1 80 ? 11.720 5.873 -20.244 1.00 63.91 80 VAL A C 1
ATOM 635 O O . VAL A 1 80 ? 11.859 7.082 -20.071 1.00 63.91 80 VAL A O 1
ATOM 638 N N . ASN A 1 81 ? 10.853 5.412 -21.153 1.00 73.38 81 ASN A N 1
ATOM 639 C CA . ASN A 1 81 ? 10.050 6.283 -22.022 1.00 73.38 81 ASN A CA 1
ATOM 640 C C . ASN A 1 81 ? 8.694 6.703 -21.427 1.00 73.38 81 ASN A C 1
ATOM 642 O O . ASN A 1 81 ? 7.991 7.505 -22.042 1.00 73.38 81 ASN A O 1
ATOM 646 N N . LYS A 1 82 ? 8.305 6.173 -20.261 1.00 76.19 82 LYS A N 1
ATOM 647 C CA . LYS A 1 82 ? 6.972 6.359 -19.667 1.00 76.19 82 LYS A CA 1
ATOM 648 C C . LYS A 1 82 ? 6.977 7.110 -18.338 1.00 76.19 82 LYS A C 1
ATOM 650 O O . LYS A 1 82 ? 5.951 7.137 -17.666 1.00 76.19 82 LYS A O 1
ATOM 655 N N . GLY A 1 83 ? 8.059 7.808 -17.988 1.00 77.38 83 GLY A N 1
ATOM 656 C CA . GLY A 1 83 ? 8.154 8.549 -16.720 1.00 77.38 83 GLY A CA 1
ATOM 657 C C . GLY A 1 83 ? 6.996 9.529 -16.462 1.00 77.38 83 GLY A C 1
ATOM 658 O O . GLY A 1 83 ? 6.517 9.644 -15.337 1.00 77.38 83 GLY A O 1
ATOM 659 N N . ALA A 1 84 ? 6.463 10.183 -17.502 1.00 82.69 84 ALA A N 1
ATOM 660 C CA . ALA A 1 84 ? 5.283 11.044 -17.362 1.00 82.69 84 ALA A CA 1
ATOM 661 C C . ALA A 1 84 ? 4.000 10.252 -17.032 1.00 82.69 84 ALA A C 1
ATOM 663 O O . ALA A 1 84 ? 3.183 10.698 -16.229 1.00 82.69 84 ALA A O 1
ATOM 664 N N . GLU A 1 85 ? 3.819 9.070 -17.625 1.00 83.62 85 GLU A N 1
ATOM 665 C CA . GLU A 1 85 ? 2.690 8.185 -17.321 1.00 83.62 85 GLU A CA 1
ATOM 666 C C . GLU A 1 85 ? 2.834 7.540 -15.938 1.00 83.62 85 GLU A C 1
ATOM 668 O O . GLU A 1 85 ? 1.835 7.419 -15.228 1.00 83.62 85 GLU A O 1
ATOM 673 N N . ALA A 1 86 ? 4.060 7.186 -15.538 1.00 83.69 86 ALA A N 1
ATOM 674 C CA . ALA A 1 86 ? 4.384 6.684 -14.205 1.00 83.69 86 ALA A CA 1
ATOM 675 C C . ALA A 1 86 ? 4.018 7.719 -13.134 1.00 83.69 86 ALA A C 1
ATOM 677 O O . ALA A 1 86 ? 3.252 7.418 -12.221 1.00 83.69 86 ALA A O 1
ATOM 678 N N . ALA A 1 87 ? 4.439 8.975 -13.320 1.00 85.81 87 ALA A N 1
ATOM 679 C CA . ALA A 1 87 ? 4.082 10.070 -12.424 1.00 85.81 87 ALA A CA 1
ATOM 680 C C . ALA A 1 87 ? 2.561 10.280 -12.344 1.00 85.81 87 ALA A C 1
ATOM 682 O O . ALA A 1 87 ? 2.016 10.459 -11.256 1.00 85.81 87 ALA A O 1
ATOM 683 N N . LEU A 1 88 ? 1.841 10.229 -13.471 1.00 88.19 88 LEU A N 1
ATOM 684 C CA . LEU A 1 88 ? 0.377 10.342 -13.473 1.00 88.19 88 LEU A CA 1
ATOM 685 C C . LEU A 1 88 ? -0.302 9.167 -12.757 1.00 88.19 88 LEU A C 1
ATOM 687 O O . LEU A 1 88 ? -1.286 9.374 -12.047 1.00 88.19 88 LEU A O 1
ATOM 691 N N . ALA A 1 89 ? 0.195 7.943 -12.937 1.00 86.56 89 ALA A N 1
ATOM 692 C CA . ALA A 1 89 ? -0.316 6.761 -12.251 1.00 86.56 89 ALA A CA 1
ATOM 693 C C . ALA A 1 89 ? -0.052 6.830 -10.739 1.00 86.56 89 ALA A C 1
ATOM 695 O O . ALA A 1 89 ? -0.971 6.584 -9.960 1.00 86.56 89 ALA A O 1
ATOM 696 N N . TYR A 1 90 ? 1.142 7.264 -10.327 1.00 87.69 90 TYR A N 1
ATOM 697 C CA . TYR A 1 90 ? 1.493 7.447 -8.919 1.00 87.69 90 TYR A CA 1
ATOM 698 C C . TYR A 1 90 ? 0.642 8.541 -8.260 1.00 87.69 90 TYR A C 1
ATOM 700 O O . TYR A 1 90 ? 0.096 8.348 -7.179 1.00 87.69 90 TYR A O 1
ATOM 708 N N . ASN A 1 91 ? 0.415 9.668 -8.944 1.00 88.38 91 ASN A N 1
ATOM 709 C CA . ASN A 1 91 ? -0.486 10.711 -8.443 1.00 88.38 91 ASN A CA 1
ATOM 710 C C . ASN A 1 91 ? -1.922 10.196 -8.266 1.00 88.38 91 ASN A C 1
ATOM 712 O O . ASN A 1 91 ? -2.582 10.541 -7.287 1.00 88.38 91 ASN A O 1
ATOM 716 N N . LYS A 1 92 ? -2.408 9.344 -9.179 1.00 88.81 92 LYS A N 1
ATOM 717 C CA . LYS A 1 92 ? -3.716 8.688 -9.028 1.00 88.81 92 LYS A CA 1
ATOM 718 C C . LYS A 1 92 ? -3.736 7.718 -7.854 1.00 88.81 92 LYS A C 1
ATOM 720 O O . LYS A 1 92 ? -4.736 7.682 -7.154 1.00 88.81 92 LYS A O 1
ATOM 725 N N . TYR A 1 93 ? -2.656 6.974 -7.629 1.00 89.75 93 TYR A N 1
ATOM 726 C CA . TYR A 1 93 ? -2.500 6.104 -6.465 1.00 89.75 93 TYR A CA 1
ATOM 727 C C . TYR A 1 93 ? -2.598 6.891 -5.154 1.00 89.75 93 TYR A C 1
ATOM 729 O O . TYR A 1 93 ? -3.462 6.592 -4.338 1.00 89.75 93 TYR A O 1
ATOM 737 N N . VAL A 1 94 ? -1.798 7.948 -4.989 1.00 87.94 94 VAL A N 1
ATOM 738 C CA . VAL A 1 94 ? -1.822 8.797 -3.784 1.00 87.94 94 VAL A CA 1
ATOM 739 C C . VAL A 1 94 ? -3.182 9.470 -3.601 1.00 87.94 94 VAL A C 1
ATOM 741 O O . VAL A 1 94 ? -3.691 9.542 -2.486 1.00 87.94 94 VAL A O 1
ATOM 744 N N . THR A 1 95 ? -3.798 9.930 -4.692 1.00 87.75 95 THR A N 1
ATOM 745 C CA . THR A 1 95 ? -5.139 10.530 -4.641 1.00 87.75 95 THR A CA 1
ATOM 746 C C . THR A 1 95 ? -6.179 9.501 -4.209 1.00 87.75 95 THR A C 1
ATOM 748 O O . THR A 1 95 ? -6.938 9.767 -3.288 1.00 87.75 95 THR A O 1
ATOM 751 N N . ALA A 1 96 ? -6.172 8.304 -4.804 1.00 87.44 96 ALA A N 1
ATOM 752 C CA . ALA A 1 96 ? -7.084 7.226 -4.439 1.00 87.44 96 ALA A CA 1
ATOM 753 C C . ALA A 1 96 ? -6.905 6.819 -2.973 1.00 87.44 96 ALA A C 1
ATOM 755 O O . ALA A 1 96 ? -7.900 6.681 -2.272 1.00 87.44 96 ALA A O 1
ATOM 756 N N . LEU A 1 97 ? -5.660 6.696 -2.497 1.00 85.62 97 LEU A N 1
ATOM 757 C CA . LEU A 1 97 ? -5.359 6.480 -1.083 1.00 85.62 97 LEU A CA 1
ATOM 758 C C . LEU A 1 97 ? -5.973 7.576 -0.213 1.00 85.62 97 LEU A C 1
ATOM 760 O O . LEU A 1 97 ? -6.685 7.266 0.733 1.00 85.62 97 LEU A O 1
ATOM 764 N N . ALA A 1 98 ? -5.743 8.846 -0.534 1.00 83.88 98 ALA A N 1
ATOM 765 C CA . ALA A 1 98 ? -6.269 9.963 0.243 1.00 83.88 98 ALA A CA 1
ATOM 766 C C . ALA A 1 98 ? -7.807 10.051 0.216 1.00 83.88 98 ALA A C 1
ATOM 768 O O . ALA A 1 98 ? -8.403 10.438 1.215 1.00 83.88 98 ALA A O 1
ATOM 769 N N . GLU A 1 99 ? -8.450 9.689 -0.897 1.00 84.56 99 GLU A N 1
ATOM 770 C CA . GLU A 1 99 ? -9.910 9.729 -1.039 1.00 84.56 99 GLU A CA 1
ATOM 771 C C . GLU A 1 99 ? -10.613 8.577 -0.315 1.00 84.56 99 GLU A C 1
ATOM 773 O O . GLU A 1 99 ? -11.672 8.785 0.277 1.00 84.56 99 GLU A O 1
ATOM 778 N N . ILE A 1 100 ? -10.054 7.363 -0.365 1.00 84.12 100 ILE A N 1
ATOM 779 C CA . ILE A 1 100 ? -10.653 6.202 0.311 1.00 84.12 100 ILE A CA 1
ATOM 780 C C . ILE A 1 100 ? -10.3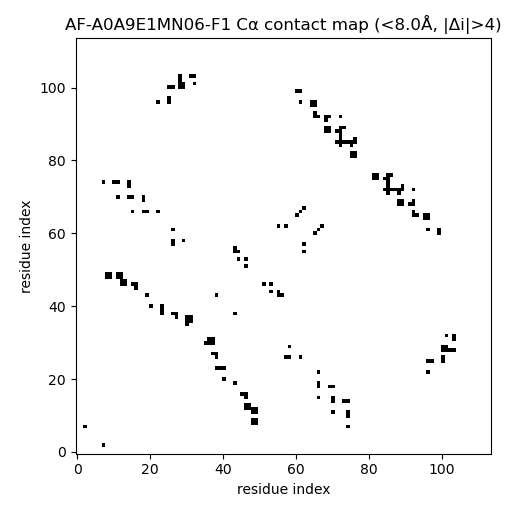30 6.186 1.801 1.00 84.12 100 ILE A C 1
ATOM 782 O O . ILE A 1 100 ? -11.123 5.667 2.585 1.00 84.12 100 ILE A O 1
ATOM 786 N N . THR A 1 101 ? -9.169 6.718 2.191 1.00 80.62 101 THR A N 1
ATOM 787 C CA . THR A 1 101 ? -8.721 6.654 3.578 1.00 80.62 101 THR A CA 1
ATOM 788 C C . THR A 1 101 ? -9.523 7.635 4.418 1.00 80.62 101 THR A C 1
ATOM 790 O O . THR A 1 101 ? -9.577 8.824 4.099 1.00 80.62 101 THR A O 1
ATOM 793 N N . PRO A 1 102 ? -10.152 7.170 5.507 1.00 70.75 102 PRO A N 1
ATOM 794 C CA . PRO A 1 102 ? -10.885 8.060 6.380 1.00 70.75 102 PRO A CA 1
ATOM 795 C C . PRO A 1 102 ? -9.929 9.081 6.992 1.00 70.75 102 PRO A C 1
ATOM 797 O O . PRO A 1 102 ? -8.881 8.716 7.522 1.00 70.75 102 PRO A O 1
ATOM 800 N N . ALA A 1 103 ? -10.323 10.355 6.975 1.00 64.81 103 ALA A N 1
ATOM 801 C CA . ALA A 1 103 ? -9.626 11.413 7.695 1.00 64.81 103 ALA A CA 1
ATOM 802 C C . ALA A 1 103 ? -9.802 11.200 9.207 1.00 64.81 103 ALA A C 1
ATOM 804 O O . ALA A 1 103 ? -10.668 11.800 9.848 1.00 64.81 103 ALA A O 1
ATOM 805 N N . VAL A 1 104 ? -9.008 10.298 9.783 1.00 59.31 104 VAL A N 1
ATOM 806 C CA . VAL A 1 104 ? -8.939 10.124 11.229 1.00 59.31 104 VAL A CA 1
ATOM 807 C C . VAL A 1 104 ? -8.096 11.271 11.758 1.00 59.31 104 VAL A C 1
ATOM 809 O O . VAL A 1 104 ? -6.868 11.214 11.762 1.00 59.31 104 VAL A O 1
ATOM 812 N N . PHE A 1 105 ? -8.769 12.344 12.166 1.00 53.59 105 PHE A N 1
ATOM 813 C CA . PHE A 1 105 ? -8.142 13.387 12.959 1.00 53.59 105 PHE A CA 1
ATOM 814 C C . PHE A 1 105 ? -7.590 12.715 14.213 1.00 53.59 105 PHE A C 1
ATOM 816 O O . PHE A 1 105 ? -8.350 12.182 15.022 1.00 53.59 105 PHE A O 1
ATOM 823 N N . GLU A 1 106 ? -6.266 12.710 14.369 1.00 53.38 106 GLU A N 1
ATOM 824 C CA . GLU A 1 106 ? -5.708 12.558 15.702 1.00 53.38 106 GLU A CA 1
ATOM 825 C C . GLU A 1 106 ? -6.313 13.703 16.513 1.00 53.38 106 GLU A C 1
ATOM 827 O O . GLU A 1 106 ? -6.030 14.876 16.256 1.00 53.38 106 GLU A O 1
ATOM 832 N N . GLU A 1 107 ? -7.199 13.378 17.460 1.00 48.22 107 GLU A N 1
ATOM 833 C CA . GLU A 1 107 ? -7.355 14.222 18.632 1.00 48.22 107 GLU A CA 1
ATOM 834 C C . GLU A 1 107 ? -5.946 14.307 19.208 1.00 48.22 107 GLU A C 1
ATOM 836 O O . GLU A 1 107 ? -5.484 13.409 19.911 1.00 48.22 107 GLU A O 1
ATOM 841 N N . LEU A 1 108 ? -5.221 15.362 18.821 1.00 51.84 108 LEU A N 1
ATOM 842 C CA . LEU A 1 108 ? -4.138 15.911 19.607 1.00 51.84 108 LEU A CA 1
ATOM 843 C C . LEU A 1 108 ? -4.736 16.008 20.995 1.00 51.84 108 LEU A C 1
ATOM 845 O O . LEU A 1 108 ? -5.536 16.905 21.257 1.00 51.84 108 LEU A O 1
ATOM 849 N N . SER A 1 109 ? -4.427 15.018 21.833 1.00 44.94 109 SER A N 1
ATOM 850 C CA . SER A 1 109 ? -4.712 15.067 23.247 1.00 44.94 109 SER A CA 1
ATOM 851 C C . SER A 1 109 ? -4.130 16.393 23.684 1.00 44.94 109 SER A C 1
ATOM 853 O O . SER A 1 109 ? -2.910 16.565 23.744 1.00 44.94 109 SER A O 1
ATOM 855 N N . ALA A 1 110 ? -5.015 17.368 23.875 1.00 45.34 110 ALA A N 1
ATOM 856 C CA . ALA A 1 110 ? -4.726 18.617 24.528 1.00 45.34 110 ALA A CA 1
ATOM 857 C C . ALA A 1 110 ? -4.485 18.254 25.996 1.00 45.34 110 ALA A C 1
ATOM 859 O O . ALA A 1 110 ? -5.298 18.511 26.879 1.00 45.34 110 ALA A O 1
ATOM 860 N N . GLY A 1 111 ? -3.366 17.567 26.232 1.00 46.97 111 GLY A N 1
ATOM 861 C CA . GLY A 1 111 ? -2.736 17.409 27.520 1.00 46.97 111 GLY A CA 1
ATOM 862 C C . GLY A 1 111 ? -2.213 18.776 27.910 1.00 46.97 111 GLY A C 1
ATOM 863 O O . GLY A 1 111 ? -1.101 19.159 27.560 1.00 46.97 111 GLY A O 1
ATOM 864 N N . GLY A 1 112 ? -3.081 19.526 28.571 1.00 41.09 112 GLY A N 1
ATOM 865 C CA . GLY A 1 112 ? -2.794 20.829 29.142 1.00 41.09 112 GLY A CA 1
ATOM 866 C C . GLY A 1 112 ? -3.953 21.333 29.992 1.00 41.09 112 GLY A C 1
ATOM 867 O O . GLY A 1 112 ? -4.236 22.525 29.991 1.00 41.09 112 GLY A O 1
ATOM 868 N N . ALA A 1 113 ? -4.662 20.424 30.664 1.00 48.19 113 ALA A N 1
ATOM 869 C CA . ALA A 1 113 ? -5.296 20.766 31.923 1.00 48.19 113 ALA A CA 1
ATOM 870 C C . ALA A 1 113 ? -4.184 20.744 32.975 1.00 48.19 113 ALA A C 1
ATOM 872 O O . ALA A 1 113 ? -3.613 19.680 33.197 1.00 48.19 113 ALA A O 1
ATOM 873 N N . GLU A 1 114 ? -3.841 21.922 33.496 1.00 44.59 114 GLU A N 1
ATOM 874 C CA . GLU A 1 114 ? -3.539 22.262 34.902 1.00 44.59 114 GLU A CA 1
ATOM 875 C C . GLU A 1 114 ? -2.869 23.642 34.983 1.00 44.59 114 GLU A C 1
ATOM 877 O O . GLU A 1 114 ? -1.804 23.848 34.359 1.00 44.59 114 GLU A O 1
#

Radius of gyration: 16.84 Å; Cα contacts (8 Å, |Δi|>4): 110; chains: 1; bounding box: 26×39×63 Å